Protein AF-A0A534IBQ7-F1 (afdb_monomer)

Foldseek 3Di:
DPPVVVVVVVVVCVVVVVLVVLVVLLVVLVVQLLVLLLVLLVLVLVLVVDPDPVSVVVSLVVNVVSLVSNVVSLVSNVVSVVVSCVVPVVLVVQPLSVVLVVLNVVVVVLSVVSVVSSVCSNVVNDPDDSVVSVVSSCVSVVSVVSNVCSVPVVD

Sequence (155 aa):
MLPEARTGVVCLAVTIAPVLWLKAFHVVFVVTWFAGLFYLPRLFVYHVAASEREGLARFVVMERRLFFIMTLGALLAVLCGAAMIVGAPGYLTLGWMRAKLLLVAALIGYHGCCYHLMRVLRAGGNRHSQRWYRLFNELPAVLLVAIVVLAVVKP

Mean predicted aligned error: 6.35 Å

Radius of gyration: 20.41 Å; Cα contacts (8 Å, |Δi|>4): 116; chains: 1; bounding box: 64×19×56 Å

pLDDT: mean 89.91, std 12.73, range [45.78, 98.31]

Solvent-accessible surface area (backbone atoms only — not comparable to full-atom values): 8262 Å² total; per-residue (Å²): 144,76,66,69,69,58,54,52,53,52,55,51,49,66,63,47,51,59,56,53,52,42,50,50,52,21,50,55,19,44,52,45,20,49,55,29,54,57,49,48,38,51,47,52,34,52,43,73,68,48,86,49,70,68,56,43,56,50,43,52,52,51,50,52,56,45,49,51,55,17,46,52,16,43,52,51,19,51,51,37,51,50,51,55,40,70,76,40,59,72,51,68,77,37,68,37,47,48,54,36,50,52,52,51,52,51,50,52,51,50,53,50,51,51,54,51,50,54,54,34,50,67,70,68,58,73,88,72,55,60,68,54,34,53,58,61,38,49,51,57,55,56,52,48,53,54,44,49,48,37,72,70,68,54,108

Nearest PDB structures (foldseek):
  8tn6-assembly1_C  TM=6.425E-01  e=1.010E+00  synthetic construct
  6s37-assembly1_A  TM=5.315E-01  e=8.023E+00  Pseudomonas putida KT2440
  7a0g-assembly1_GGG  TM=2.564E-01  e=8.899E+00  Serratia marcescens

Structure (mmCIF, N/CA/C/O backbone):
data_AF-A0A534IBQ7-F1
#
_entry.id   AF-A0A534IBQ7-F1
#
loop_
_atom_site.group_PDB
_atom_site.id
_atom_site.type_symbol
_atom_site.label_atom_id
_atom_site.label_alt_id
_atom_site.label_comp_id
_atom_site.label_asym_id
_atom_site.label_entity_id
_atom_site.label_seq_id
_atom_site.pdbx_PDB_ins_code
_atom_site.Cartn_x
_atom_site.Cartn_y
_atom_site.Cartn_z
_atom_site.occupancy
_atom_site.B_iso_or_equiv
_atom_site.auth_seq_id
_atom_site.auth_comp_id
_atom_site.auth_asym_id
_atom_site.auth_atom_id
_atom_site.pdbx_PDB_model_num
ATOM 1 N N . MET A 1 1 ? 45.962 -10.003 -29.099 1.00 45.78 1 MET A N 1
ATOM 2 C CA . MET A 1 1 ? 44.678 -9.318 -29.385 1.00 45.78 1 MET A CA 1
ATOM 3 C C . MET A 1 1 ? 43.549 -9.732 -28.415 1.00 45.78 1 MET A C 1
ATOM 5 O O . MET A 1 1 ? 42.439 -9.965 -28.857 1.00 45.78 1 MET A O 1
ATOM 9 N N . LEU A 1 2 ? 43.781 -9.809 -27.091 1.00 53.47 2 LEU A N 1
ATOM 10 C CA . LEU A 1 2 ? 42.741 -10.132 -26.085 1.00 53.47 2 LEU A CA 1
ATOM 11 C C . LEU A 1 2 ? 42.763 -9.312 -24.749 1.00 53.47 2 LEU A C 1
ATOM 13 O O . LEU A 1 2 ? 42.392 -9.880 -23.720 1.00 53.47 2 LEU A O 1
ATOM 17 N N . PRO A 1 3 ? 43.163 -8.018 -24.676 1.00 54.19 3 PRO A N 1
ATOM 18 C CA . PRO A 1 3 ? 42.903 -7.200 -23.478 1.00 54.19 3 PRO A CA 1
ATOM 19 C C . PRO A 1 3 ? 41.533 -6.488 -23.483 1.00 54.19 3 PRO A C 1
ATOM 21 O O . PRO A 1 3 ? 40.859 -6.475 -22.460 1.00 54.19 3 PRO A O 1
ATOM 24 N N . GLU A 1 4 ? 41.078 -5.969 -24.629 1.00 52.97 4 GLU A N 1
ATOM 25 C CA . GLU A 1 4 ? 39.876 -5.113 -24.762 1.00 52.97 4 GLU A CA 1
ATOM 26 C C . GLU A 1 4 ? 38.572 -5.776 -24.264 1.00 52.97 4 GLU A C 1
ATOM 28 O O . GLU A 1 4 ? 37.749 -5.152 -23.592 1.00 52.97 4 GLU A O 1
ATOM 33 N N . ALA A 1 5 ? 38.395 -7.076 -24.528 1.00 53.16 5 ALA A N 1
ATOM 34 C CA . ALA A 1 5 ? 37.170 -7.801 -24.180 1.00 53.16 5 ALA A CA 1
ATOM 35 C C . ALA A 1 5 ? 36.982 -7.990 -22.661 1.00 53.16 5 ALA A C 1
ATOM 37 O O . ALA A 1 5 ? 35.852 -8.010 -22.175 1.00 53.16 5 ALA A O 1
ATOM 38 N N . ARG A 1 6 ? 38.073 -8.103 -21.888 1.00 53.94 6 ARG A N 1
ATOM 39 C CA . ARG A 1 6 ? 37.998 -8.253 -20.423 1.00 53.94 6 ARG A CA 1
ATOM 40 C C . ARG A 1 6 ? 37.630 -6.934 -19.744 1.00 53.94 6 ARG A C 1
ATOM 42 O O . ARG A 1 6 ? 36.852 -6.938 -18.793 1.00 53.94 6 ARG A O 1
ATOM 49 N N . THR A 1 7 ? 38.124 -5.817 -20.268 1.00 56.47 7 THR A N 1
ATOM 50 C CA . THR A 1 7 ? 37.848 -4.471 -19.749 1.00 56.47 7 THR A CA 1
ATOM 51 C C . THR A 1 7 ? 36.384 -4.076 -19.958 1.00 56.47 7 THR A C 1
ATOM 53 O O . THR A 1 7 ? 35.755 -3.553 -19.039 1.00 56.47 7 THR A O 1
ATOM 56 N N . GLY A 1 8 ? 35.806 -4.410 -21.120 1.00 53.53 8 GLY A N 1
ATOM 57 C CA . GLY A 1 8 ? 34.387 -4.176 -21.410 1.00 53.53 8 GLY A CA 1
ATOM 58 C C . GLY A 1 8 ? 33.443 -4.963 -20.495 1.00 53.53 8 GLY A C 1
ATOM 59 O O . GLY A 1 8 ? 32.494 -4.397 -19.961 1.00 53.53 8 GLY A O 1
ATOM 60 N N . VAL A 1 9 ? 33.734 -6.243 -20.235 1.00 58.94 9 VAL A N 1
ATOM 61 C CA . VAL A 1 9 ? 32.918 -7.095 -19.346 1.00 58.94 9 VAL A CA 1
ATOM 62 C C . VAL A 1 9 ? 32.988 -6.632 -17.888 1.00 58.94 9 VAL A C 1
ATOM 64 O O . VAL A 1 9 ? 31.964 -6.602 -17.208 1.00 58.94 9 VAL A O 1
ATOM 67 N N . VAL A 1 10 ? 34.164 -6.220 -17.407 1.00 57.59 10 VAL A N 1
ATOM 68 C CA . VAL A 1 10 ? 34.335 -5.701 -16.039 1.00 57.59 10 VAL A CA 1
ATOM 69 C C . VAL A 1 10 ? 33.635 -4.348 -15.867 1.00 57.59 10 VAL A C 1
ATOM 71 O O . VAL A 1 10 ? 32.939 -4.146 -14.874 1.00 57.59 10 VAL A O 1
ATOM 74 N N . CYS A 1 11 ? 33.737 -3.443 -16.845 1.00 50.41 11 CYS A N 1
ATOM 75 C CA . CYS A 1 11 ? 33.065 -2.141 -16.798 1.00 50.41 11 CYS A CA 1
ATOM 76 C C . CYS A 1 11 ? 31.529 -2.278 -16.852 1.00 50.41 11 CYS A C 1
ATOM 78 O O . CYS A 1 11 ? 30.818 -1.619 -16.088 1.00 50.41 11 CYS A O 1
ATOM 80 N N . LEU A 1 12 ? 31.018 -3.204 -17.677 1.00 55.25 12 LEU A N 1
ATOM 81 C CA . LEU A 1 12 ? 29.595 -3.548 -17.754 1.00 55.25 12 LEU A CA 1
ATOM 82 C C . LEU A 1 12 ? 29.097 -4.199 -16.447 1.00 55.25 12 LEU A C 1
ATOM 84 O O . LEU A 1 12 ? 28.035 -3.853 -15.938 1.00 55.25 12 LEU A O 1
ATOM 88 N N . ALA A 1 13 ? 29.876 -5.100 -15.843 1.00 52.38 13 ALA A N 1
ATOM 89 C CA . ALA A 1 13 ? 29.520 -5.741 -14.575 1.00 52.38 13 ALA A CA 1
ATOM 90 C C . ALA A 1 13 ? 29.449 -4.740 -13.406 1.00 52.38 13 ALA A C 1
ATOM 92 O O . ALA A 1 13 ? 28.523 -4.805 -12.593 1.00 52.38 13 ALA A O 1
ATOM 93 N N . VAL A 1 14 ? 30.379 -3.780 -13.350 1.00 56.03 14 VAL A N 1
ATOM 94 C CA . VAL A 1 14 ? 30.412 -2.720 -12.326 1.00 56.03 14 VAL A CA 1
ATOM 95 C C . VAL A 1 14 ? 29.237 -1.744 -12.466 1.00 56.03 14 VAL A C 1
ATOM 97 O O . VAL A 1 14 ? 28.745 -1.248 -11.458 1.00 56.03 14 VAL A O 1
ATOM 100 N N . THR A 1 15 ? 28.731 -1.505 -13.679 1.00 58.84 15 THR A N 1
ATOM 101 C CA . THR A 1 15 ? 27.540 -0.660 -13.907 1.00 58.84 15 THR A CA 1
ATOM 102 C C . T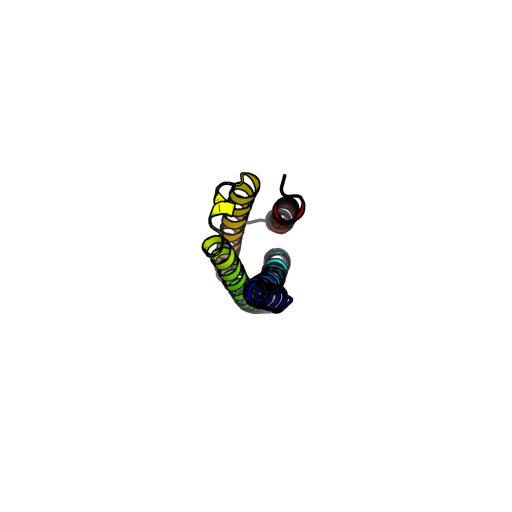HR A 1 15 ? 26.213 -1.404 -13.714 1.00 58.84 15 THR A C 1
ATOM 104 O O . THR A 1 15 ? 25.224 -0.788 -13.317 1.00 58.84 15 THR A O 1
ATOM 107 N N . ILE A 1 16 ? 26.171 -2.726 -13.919 1.00 63.19 16 ILE A N 1
ATOM 108 C CA . ILE A 1 16 ? 24.955 -3.545 -13.747 1.00 63.19 16 ILE A CA 1
ATOM 109 C C . ILE A 1 16 ? 24.719 -3.933 -12.278 1.00 63.19 16 ILE A C 1
ATOM 111 O O . ILE A 1 16 ? 23.571 -3.946 -11.823 1.00 63.19 16 ILE A O 1
ATOM 115 N N . ALA A 1 17 ? 25.775 -4.227 -11.511 1.00 68.81 17 ALA A N 1
ATOM 116 C CA . ALA A 1 17 ? 25.640 -4.659 -10.118 1.00 68.81 17 ALA A CA 1
ATOM 117 C C . ALA A 1 17 ? 24.841 -3.669 -9.232 1.00 68.81 17 ALA A C 1
ATOM 119 O O . ALA A 1 17 ? 23.929 -4.122 -8.535 1.00 68.81 17 ALA A O 1
ATOM 120 N N . PRO A 1 18 ? 25.064 -2.339 -9.288 1.00 77.38 18 PRO A N 1
ATOM 121 C CA . PRO A 1 18 ? 24.302 -1.366 -8.502 1.00 77.38 18 PRO A CA 1
ATOM 122 C C . PRO A 1 18 ? 22.799 -1.384 -8.809 1.00 77.38 18 PRO A C 1
ATOM 124 O O . PRO A 1 18 ? 21.978 -1.292 -7.898 1.00 77.38 18 PRO A O 1
ATOM 127 N N . VAL A 1 19 ? 22.424 -1.558 -10.080 1.00 83.62 19 VAL A N 1
ATOM 128 C CA . VAL A 1 19 ? 21.017 -1.607 -10.512 1.00 83.62 19 VAL A CA 1
ATOM 129 C C . VAL A 1 19 ? 20.334 -2.883 -10.018 1.00 83.62 19 VAL A C 1
ATOM 131 O O . VAL A 1 19 ? 19.176 -2.841 -9.595 1.00 83.62 19 VAL A O 1
ATOM 134 N N . LEU A 1 20 ? 21.042 -4.015 -10.022 1.00 89.00 20 LEU A N 1
ATOM 135 C CA . LEU A 1 20 ? 20.520 -5.280 -9.499 1.00 89.00 20 LEU A CA 1
ATOM 136 C C . LEU A 1 20 ? 20.294 -5.220 -7.983 1.00 89.00 20 LEU A C 1
ATOM 138 O O . LEU A 1 20 ? 19.235 -5.642 -7.515 1.00 89.00 20 LEU A O 1
ATOM 142 N N . TRP A 1 21 ? 21.229 -4.635 -7.230 1.00 92.06 21 TRP A N 1
ATOM 143 C CA . TRP A 1 21 ? 21.061 -4.402 -5.793 1.00 92.06 21 TRP A CA 1
ATOM 144 C C . TRP A 1 21 ? 19.899 -3.454 -5.500 1.00 92.06 21 TRP A C 1
ATOM 146 O O . TRP A 1 21 ? 19.060 -3.755 -4.652 1.00 92.06 21 TRP A O 1
ATOM 156 N N . LEU A 1 22 ? 19.788 -2.350 -6.242 1.00 91.69 22 LEU A N 1
ATOM 157 C CA . LEU A 1 22 ? 18.683 -1.403 -6.096 1.00 91.69 22 LEU A CA 1
ATOM 158 C C . LEU A 1 22 ? 17.325 -2.071 -6.353 1.00 91.69 22 LEU A C 1
ATOM 160 O O . LEU A 1 22 ? 16.369 -1.851 -5.607 1.00 91.69 22 LEU A O 1
ATOM 164 N N . LYS A 1 23 ? 17.249 -2.936 -7.369 1.00 92.00 23 LYS A N 1
ATOM 165 C CA . LYS A 1 23 ? 16.056 -3.732 -7.666 1.00 92.00 23 LYS A CA 1
ATOM 166 C C . LYS A 1 23 ? 15.752 -4.741 -6.555 1.00 92.00 23 LYS A C 1
ATOM 168 O O . LYS A 1 23 ? 14.586 -4.893 -6.196 1.00 92.00 23 LYS A O 1
ATOM 173 N N . ALA A 1 24 ? 16.764 -5.406 -6.000 1.00 95.25 24 ALA A N 1
ATOM 174 C CA . ALA A 1 24 ? 16.588 -6.335 -4.884 1.00 95.25 24 ALA A CA 1
ATOM 175 C C . ALA A 1 24 ? 16.023 -5.616 -3.647 1.00 95.25 24 ALA A C 1
ATOM 177 O O . ALA A 1 24 ? 14.999 -6.036 -3.108 1.00 95.25 24 ALA A O 1
ATOM 178 N N . PHE A 1 25 ? 16.615 -4.483 -3.261 1.00 96.19 25 PHE A N 1
ATOM 179 C CA . PHE A 1 25 ? 16.111 -3.662 -2.159 1.00 96.19 25 PHE A CA 1
ATOM 180 C C . PHE A 1 25 ? 14.704 -3.126 -2.431 1.00 96.19 25 PHE A C 1
ATOM 182 O O . PHE A 1 25 ? 13.846 -3.210 -1.554 1.00 96.19 25 PHE A O 1
ATOM 189 N N . HIS A 1 26 ? 14.418 -2.663 -3.653 1.00 96.31 26 HIS A N 1
ATOM 190 C CA . HIS A 1 26 ? 13.067 -2.259 -4.040 1.00 96.31 26 HIS A CA 1
ATOM 191 C C . HIS A 1 26 ? 12.047 -3.373 -3.771 1.00 96.31 26 HIS A C 1
ATOM 193 O O . HIS A 1 26 ? 11.015 -3.113 -3.160 1.00 96.31 26 HIS A O 1
ATOM 199 N N . VAL A 1 27 ? 12.344 -4.618 -4.159 1.00 96.50 27 VAL A N 1
ATOM 200 C CA . VAL A 1 27 ? 11.454 -5.764 -3.905 1.00 96.50 27 VAL A CA 1
ATOM 201 C C . VAL A 1 27 ? 11.284 -6.022 -2.404 1.00 96.50 27 VAL A C 1
ATOM 203 O O . VAL A 1 27 ? 10.152 -6.181 -1.952 1.00 96.50 27 VAL A O 1
ATOM 206 N N . VAL A 1 28 ? 12.363 -6.001 -1.614 1.00 97.75 28 VAL A N 1
ATOM 207 C CA . VAL A 1 28 ? 12.296 -6.167 -0.146 1.00 97.75 28 VAL A CA 1
ATOM 208 C C . VAL A 1 28 ? 11.384 -5.116 0.499 1.00 97.75 28 VAL A C 1
ATOM 210 O O . VAL A 1 28 ? 10.550 -5.436 1.354 1.00 97.75 28 VAL A O 1
ATOM 213 N N . PHE A 1 29 ? 11.498 -3.860 0.069 1.00 98.06 29 PHE A N 1
ATOM 214 C CA . PHE A 1 29 ? 10.677 -2.775 0.596 1.00 98.06 29 PHE A CA 1
ATOM 215 C C . PHE A 1 29 ? 9.228 -2.841 0.111 1.00 98.06 29 PHE A C 1
ATOM 217 O O . PHE A 1 29 ? 8.323 -2.564 0.896 1.00 98.06 29 PHE A O 1
ATOM 224 N N . VAL A 1 30 ? 8.983 -3.287 -1.126 1.00 97.81 30 VAL A N 1
ATOM 225 C CA . VAL A 1 30 ? 7.630 -3.579 -1.627 1.00 97.81 30 VAL A CA 1
ATOM 226 C C . VAL A 1 30 ? 6.973 -4.669 -0.780 1.00 97.81 30 VAL A C 1
ATOM 228 O O . VAL A 1 30 ? 5.838 -4.488 -0.350 1.00 97.81 30 VAL A O 1
ATOM 231 N N . VAL A 1 31 ? 7.679 -5.761 -0.467 1.00 97.62 31 VAL A N 1
ATOM 232 C CA . VAL A 1 31 ? 7.149 -6.829 0.401 1.00 97.62 31 VAL A CA 1
ATOM 233 C C . VAL A 1 31 ? 6.834 -6.290 1.797 1.00 97.62 31 VAL A C 1
ATOM 235 O O . VAL A 1 31 ? 5.736 -6.514 2.303 1.00 97.62 31 VAL A O 1
ATOM 238 N N . THR A 1 32 ? 7.752 -5.524 2.393 1.00 97.31 32 THR A N 1
ATOM 239 C CA . THR A 1 32 ? 7.533 -4.876 3.700 1.00 97.31 32 THR A CA 1
ATOM 240 C C . THR A 1 32 ? 6.305 -3.961 3.682 1.00 97.31 32 THR A C 1
ATOM 242 O O . THR A 1 32 ? 5.489 -3.984 4.606 1.00 97.31 32 THR A O 1
ATOM 245 N N . TRP A 1 33 ? 6.141 -3.172 2.619 1.00 98.31 33 TRP A N 1
ATOM 246 C CA . TRP A 1 33 ? 5.005 -2.274 2.457 1.00 98.31 33 TRP A CA 1
ATOM 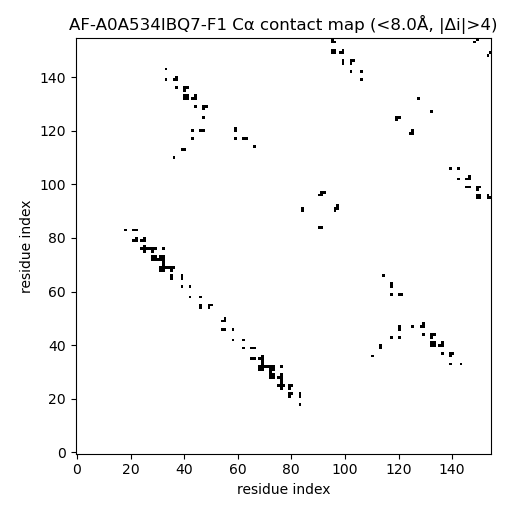247 C C . TRP A 1 33 ? 3.686 -3.045 2.325 1.00 98.31 33 TRP A C 1
ATOM 249 O O . TRP A 1 33 ? 2.749 -2.788 3.083 1.00 98.31 33 TRP A O 1
ATOM 259 N N . PHE A 1 34 ? 3.619 -4.034 1.429 1.00 97.62 34 PHE A N 1
ATOM 260 C CA . PHE A 1 34 ? 2.405 -4.825 1.207 1.00 97.62 34 PHE A CA 1
ATOM 261 C C . PHE A 1 34 ? 2.025 -5.689 2.410 1.00 97.62 34 PHE A C 1
ATOM 263 O O . PHE A 1 34 ? 0.838 -5.826 2.696 1.00 97.62 34 PHE A O 1
ATOM 270 N N . ALA 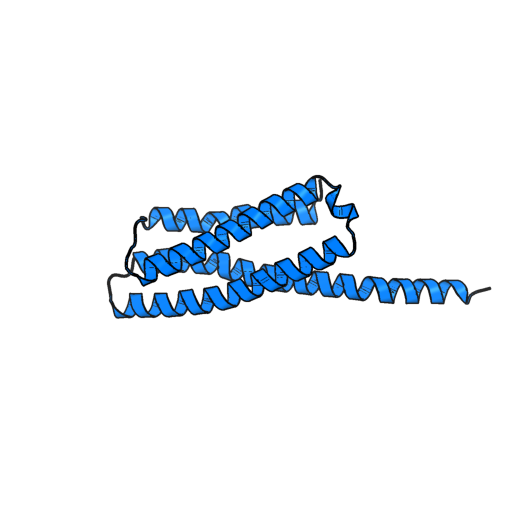A 1 35 ? 2.995 -6.203 3.170 1.00 97.31 35 ALA A N 1
ATOM 271 C CA . ALA A 1 35 ? 2.715 -6.893 4.427 1.00 97.31 35 ALA A CA 1
ATOM 272 C C . ALA A 1 35 ? 1.934 -5.991 5.400 1.00 97.31 35 ALA A C 1
ATOM 274 O O . ALA A 1 35 ? 0.939 -6.417 5.990 1.00 97.31 35 ALA A O 1
ATOM 275 N N . GLY A 1 36 ? 2.330 -4.720 5.512 1.00 96.81 36 GLY A N 1
ATOM 276 C CA . GLY A 1 36 ? 1.591 -3.728 6.289 1.00 96.81 36 GLY A CA 1
ATOM 277 C C . GLY A 1 36 ? 0.215 -3.414 5.698 1.00 96.81 36 GLY A C 1
ATOM 278 O O . GLY A 1 36 ? -0.767 -3.392 6.438 1.00 96.81 36 GLY A O 1
ATOM 279 N N . LEU A 1 37 ? 0.123 -3.228 4.377 1.00 96.38 37 LEU A N 1
ATOM 280 C CA . LEU A 1 37 ? -1.138 -2.916 3.695 1.00 96.38 37 LEU A CA 1
ATOM 281 C C . LEU A 1 37 ? -2.170 -4.045 3.777 1.00 96.38 37 LEU A C 1
ATOM 283 O O . LEU A 1 37 ? -3.356 -3.750 3.766 1.00 96.38 37 LEU A O 1
ATOM 287 N N . PHE A 1 38 ? -1.757 -5.308 3.882 1.00 96.12 38 PHE A N 1
ATOM 288 C CA . PHE A 1 38 ? -2.678 -6.424 4.116 1.00 96.12 38 PHE A CA 1
ATOM 289 C C . PHE A 1 38 ? -3.066 -6.571 5.585 1.00 96.12 38 PHE A C 1
ATOM 291 O O . PHE A 1 38 ? -4.182 -6.978 5.905 1.00 96.12 38 PHE A O 1
ATOM 298 N N . TYR A 1 39 ? -2.148 -6.268 6.502 1.00 95.94 39 TYR A N 1
ATOM 299 C CA . TYR A 1 39 ? -2.386 -6.508 7.920 1.00 95.94 39 TYR A CA 1
ATOM 300 C C . TYR A 1 39 ? -3.127 -5.349 8.604 1.00 95.94 39 TYR A C 1
ATOM 302 O O . TYR A 1 39 ? -3.967 -5.580 9.473 1.00 95.94 39 TYR A O 1
ATOM 310 N N . LEU A 1 40 ? -2.885 -4.103 8.191 1.00 95.69 40 LEU A N 1
ATOM 311 C CA . LEU A 1 40 ? -3.461 -2.919 8.831 1.00 95.69 40 LEU A CA 1
ATOM 312 C C . LEU A 1 40 ? -4.986 -2.781 8.625 1.00 95.69 40 LEU A C 1
ATOM 314 O O . LEU A 1 40 ? -5.691 -2.632 9.623 1.00 95.69 40 LEU A O 1
ATOM 318 N N . PRO A 1 41 ? -5.547 -2.890 7.404 1.00 94.19 41 PRO A N 1
ATOM 319 C CA . PRO A 1 41 ? -6.998 -2.868 7.199 1.00 94.19 41 PRO A CA 1
ATOM 320 C C . PRO A 1 41 ? -7.711 -3.991 7.948 1.00 94.19 41 PRO A C 1
ATOM 322 O O . PRO A 1 41 ? -8.798 -3.801 8.495 1.00 94.19 41 PRO A O 1
ATOM 325 N N . ARG A 1 42 ? -7.069 -5.159 8.027 1.00 95.00 42 ARG A N 1
ATOM 326 C CA . ARG A 1 42 ? -7.561 -6.288 8.808 1.00 95.00 42 ARG A CA 1
ATOM 327 C C . ARG A 1 42 ? -7.610 -5.975 10.305 1.00 95.00 42 ARG A C 1
ATOM 329 O O . ARG A 1 42 ? -8.576 -6.362 10.958 1.00 95.00 42 ARG A O 1
ATOM 336 N N . LEU A 1 43 ? -6.636 -5.240 10.847 1.00 94.88 43 LEU A N 1
ATOM 337 C CA . LEU A 1 43 ? -6.716 -4.740 12.224 1.00 94.88 43 LEU A CA 1
ATOM 338 C C . LEU A 1 43 ? -7.912 -3.803 12.416 1.00 94.88 43 LEU A C 1
ATOM 340 O O . LEU A 1 43 ? -8.611 -3.960 13.410 1.00 94.88 43 LEU A O 1
ATOM 344 N N . PHE A 1 44 ? -8.229 -2.931 11.452 1.00 95.12 44 PHE A N 1
ATOM 345 C CA . PHE A 1 44 ? -9.406 -2.054 11.547 1.00 95.12 44 PHE A CA 1
ATOM 346 C C . PHE A 1 44 ? -10.721 -2.838 11.668 1.00 95.12 44 PHE A C 1
ATOM 348 O O . PHE A 1 44 ? -11.598 -2.458 12.445 1.00 95.12 44 PHE A O 1
ATOM 355 N N . VAL A 1 45 ? -10.853 -3.963 10.953 1.00 94.62 45 VAL A N 1
ATOM 356 C CA . VAL A 1 45 ? -12.018 -4.862 11.072 1.00 94.62 45 VAL A CA 1
ATOM 357 C C . VAL A 1 45 ? -12.185 -5.359 12.510 1.00 94.62 45 VAL A C 1
ATOM 359 O O . VAL A 1 45 ? -13.309 -5.399 13.014 1.00 94.62 45 VAL A O 1
ATOM 362 N N . TYR A 1 46 ? -11.085 -5.743 13.162 1.00 93.19 46 TYR A N 1
ATOM 363 C CA . TYR A 1 46 ? -11.104 -6.228 14.544 1.00 93.19 46 TYR A CA 1
ATOM 364 C C . TYR A 1 46 ? -11.259 -5.098 15.563 1.00 93.19 46 TYR A C 1
ATOM 366 O O . TYR A 1 46 ? -11.966 -5.278 16.549 1.00 93.19 46 TYR A O 1
ATOM 374 N N . HIS A 1 47 ? -10.676 -3.929 15.301 1.00 93.69 47 HIS A N 1
ATOM 375 C CA . HIS A 1 47 ? -10.830 -2.735 16.125 1.00 93.69 47 HIS A CA 1
ATOM 376 C C . HIS A 1 47 ? -12.306 -2.349 16.238 1.00 93.69 47 HIS A C 1
ATOM 378 O O . HIS A 1 47 ? -12.820 -2.199 17.339 1.00 93.69 47 HIS A O 1
ATOM 384 N N . VAL A 1 48 ? -13.016 -2.262 15.111 1.00 92.38 48 VAL A N 1
ATOM 385 C CA . VAL A 1 48 ? -14.443 -1.898 15.089 1.00 92.38 48 VAL A CA 1
ATOM 386 C C . VAL A 1 48 ? -15.339 -2.968 15.720 1.00 92.38 48 VAL A C 1
ATOM 388 O O . VAL A 1 48 ? -16.425 -2.651 16.195 1.00 92.38 48 VAL A O 1
ATOM 391 N N . ALA A 1 49 ? -14.903 -4.229 15.727 1.00 89.94 49 ALA A N 1
ATOM 392 C CA . ALA A 1 49 ? -15.625 -5.315 16.384 1.00 89.94 49 ALA A CA 1
ATOM 393 C C . ALA A 1 49 ? -15.381 -5.372 17.903 1.00 89.94 49 ALA A C 1
ATOM 395 O O . ALA A 1 49 ? -16.144 -6.025 18.612 1.00 89.94 49 ALA A O 1
ATOM 396 N N . ALA A 1 50 ? -14.327 -4.724 18.407 1.00 89.25 50 ALA A N 1
ATOM 397 C CA . ALA A 1 50 ? -14.002 -4.716 19.824 1.00 89.25 50 ALA A CA 1
ATOM 398 C C . ALA A 1 50 ? -14.881 -3.716 20.591 1.00 89.25 50 ALA A C 1
ATOM 400 O O . ALA A 1 50 ? -14.999 -2.553 20.212 1.00 89.25 50 ALA A O 1
ATOM 401 N N . SER A 1 51 ? -15.461 -4.163 21.704 1.00 82.56 51 SER A N 1
ATOM 402 C CA . SER A 1 51 ? -16.274 -3.339 22.613 1.00 82.56 51 SER A CA 1
ATOM 403 C C . SER A 1 51 ? -15.538 -2.949 23.899 1.00 82.56 51 SER A C 1
ATOM 405 O O . SER A 1 51 ? -15.928 -2.003 24.579 1.00 82.56 51 SER A O 1
ATOM 407 N N . GLU A 1 52 ? -14.468 -3.664 24.247 1.00 90.94 52 GLU A N 1
ATOM 408 C CA . GLU A 1 52 ? -13.729 -3.471 25.494 1.00 90.94 52 GLU A CA 1
ATOM 409 C C . GLU A 1 52 ? -12.654 -2.388 25.369 1.00 90.94 52 GLU A C 1
ATOM 411 O O . GLU A 1 52 ? -11.868 -2.355 24.417 1.00 90.94 52 GLU A O 1
ATOM 416 N N . ARG A 1 53 ? -12.561 -1.527 26.388 1.00 85.75 53 ARG A N 1
ATOM 417 C CA . ARG A 1 53 ? -11.633 -0.387 26.408 1.00 85.75 53 ARG A CA 1
ATOM 418 C C . ARG A 1 53 ? -10.163 -0.805 26.296 1.00 85.75 53 ARG A C 1
ATOM 420 O O . ARG A 1 53 ? -9.392 -0.139 25.606 1.00 85.75 53 ARG A O 1
ATOM 427 N N . GLU A 1 54 ? -9.778 -1.903 26.943 1.00 88.19 54 GLU A N 1
ATOM 428 C CA . GLU A 1 54 ? -8.413 -2.442 26.876 1.00 88.19 54 GLU A CA 1
ATOM 429 C C . GLU A 1 54 ? -8.076 -2.973 25.477 1.00 88.19 54 GLU A C 1
ATOM 431 O O . GLU A 1 54 ? -6.994 -2.701 24.947 1.00 88.19 54 GLU A O 1
ATOM 436 N N . GLY A 1 55 ? -9.031 -3.659 24.839 1.00 87.44 55 GLY A N 1
ATOM 437 C CA . GLY A 1 55 ? -8.905 -4.135 23.463 1.00 87.44 55 GLY A CA 1
ATOM 438 C C . GLY A 1 55 ? -8.673 -2.985 22.483 1.00 87.44 55 GLY A C 1
ATOM 439 O O . GLY A 1 55 ? -7.712 -3.019 21.711 1.00 87.44 55 GLY A O 1
ATOM 440 N N . LEU A 1 56 ? -9.487 -1.930 22.572 1.00 89.94 56 LEU A N 1
ATOM 441 C CA . LEU A 1 56 ? -9.362 -0.728 21.739 1.00 89.94 56 LEU A CA 1
ATOM 442 C C . LEU A 1 56 ? -8.001 -0.039 21.919 1.00 89.94 56 LEU A C 1
ATOM 444 O O . LEU A 1 56 ? -7.323 0.280 20.939 1.00 89.94 56 LEU A O 1
ATOM 448 N N . ALA A 1 57 ? -7.547 0.136 23.165 1.00 91.69 57 ALA A N 1
ATOM 449 C CA . ALA A 1 57 ? -6.241 0.733 23.449 1.00 91.69 57 ALA A CA 1
ATOM 450 C C . ALA A 1 57 ? -5.087 -0.083 22.838 1.00 91.69 57 ALA A C 1
ATOM 452 O O . ALA A 1 57 ? -4.137 0.488 22.289 1.00 91.69 57 ALA A O 1
ATOM 453 N N . ARG A 1 58 ? -5.186 -1.419 22.874 1.00 93.69 58 ARG A N 1
ATOM 454 C CA . ARG A 1 58 ? -4.203 -2.315 22.257 1.00 93.69 58 ARG A CA 1
ATOM 455 C C . ARG A 1 58 ? -4.183 -2.176 20.733 1.00 93.69 58 ARG A C 1
ATOM 457 O O . ARG A 1 58 ? -3.093 -2.056 20.166 1.00 93.69 58 ARG A O 1
ATOM 464 N N . PHE A 1 59 ? -5.345 -2.118 20.079 1.00 94.06 59 PHE A N 1
ATOM 465 C CA . PHE A 1 59 ? -5.427 -1.919 18.626 1.00 94.06 59 PHE A CA 1
ATOM 466 C C . PHE A 1 59 ? -4.798 -0.596 18.189 1.00 94.06 59 PHE A C 1
ATOM 468 O O . PHE A 1 59 ? -3.967 -0.596 17.284 1.00 94.06 59 PHE A O 1
ATOM 475 N N . VAL A 1 60 ? -5.057 0.499 18.907 1.00 93.75 60 VAL A N 1
ATOM 476 C CA . VAL A 1 60 ? -4.438 1.808 18.625 1.00 93.75 60 VAL A CA 1
ATOM 477 C C . VAL A 1 60 ? -2.902 1.751 18.651 1.00 93.75 60 VAL A C 1
ATOM 479 O O . VAL A 1 60 ? -2.229 2.425 17.863 1.00 93.75 60 VAL A O 1
ATOM 482 N N . VAL A 1 61 ? -2.309 0.968 19.559 1.00 95.19 61 VAL A N 1
ATOM 483 C CA . VAL A 1 61 ? -0.848 0.795 19.618 1.00 95.19 61 VAL A CA 1
ATOM 484 C C . VAL A 1 61 ? -0.347 -0.078 18.468 1.00 95.19 61 VAL A C 1
ATOM 486 O O . VAL A 1 61 ? 0.645 0.285 17.828 1.00 95.19 61 VAL A O 1
ATOM 489 N N . MET A 1 62 ? -1.019 -1.199 18.198 1.00 95.88 62 MET A N 1
ATOM 490 C CA . MET A 1 62 ? -0.650 -2.135 17.130 1.00 95.88 62 MET A CA 1
ATOM 491 C C . MET A 1 62 ? -0.718 -1.476 15.751 1.00 95.88 62 MET A C 1
ATOM 493 O O . MET A 1 62 ? 0.258 -1.531 15.005 1.00 95.88 62 MET A O 1
ATOM 497 N N . GLU A 1 63 ? -1.821 -0.792 15.446 1.00 96.62 63 GLU A N 1
ATOM 498 C CA . GLU A 1 63 ? -2.031 -0.074 14.187 1.00 96.62 63 GLU A CA 1
ATOM 499 C C . GLU A 1 63 ? -0.953 0.985 13.968 1.00 96.62 63 GLU A C 1
ATOM 501 O O . GLU A 1 63 ? -0.355 1.045 12.897 1.00 96.62 63 GLU A O 1
ATOM 506 N N . ARG A 1 64 ? -0.625 1.771 15.003 1.00 96.19 64 ARG A N 1
ATOM 507 C CA . ARG A 1 64 ? 0.406 2.814 14.909 1.00 96.19 64 ARG A CA 1
ATOM 508 C C . ARG A 1 64 ? 1.794 2.238 14.641 1.00 96.19 64 ARG A C 1
ATOM 510 O O . ARG A 1 64 ? 2.520 2.764 13.798 1.00 96.19 64 ARG A O 1
ATOM 517 N N . ARG A 1 65 ? 2.183 1.188 15.372 1.00 96.06 65 ARG A N 1
ATOM 518 C CA . ARG A 1 65 ? 3.493 0.536 15.195 1.00 96.06 65 ARG A CA 1
ATOM 519 C C . ARG A 1 65 ? 3.611 -0.075 13.803 1.00 96.06 65 ARG A C 1
ATOM 521 O O . ARG A 1 65 ? 4.620 0.124 13.133 1.00 96.06 65 ARG A O 1
ATOM 528 N N . LEU A 1 66 ? 2.560 -0.759 13.361 1.00 96.56 66 LEU A N 1
ATOM 529 C CA . LEU A 1 66 ? 2.501 -1.355 12.036 1.00 96.56 66 LEU A CA 1
ATOM 530 C C . LEU A 1 66 ? 2.553 -0.289 10.938 1.00 96.56 66 LEU A C 1
ATOM 532 O O . LEU A 1 66 ? 3.339 -0.422 10.005 1.00 96.56 66 LEU A O 1
ATOM 536 N N . PHE A 1 67 ? 1.778 0.790 11.077 1.00 97.19 67 PHE A N 1
ATOM 537 C CA . PHE A 1 67 ? 1.754 1.891 10.118 1.00 97.19 67 PHE A CA 1
ATOM 538 C C . PHE A 1 67 ? 3.136 2.535 9.953 1.00 97.19 67 PHE A C 1
ATOM 540 O O . PHE A 1 67 ? 3.515 2.891 8.839 1.00 97.19 67 PHE A O 1
ATOM 547 N N . PHE A 1 68 ? 3.914 2.657 11.033 1.00 97.25 68 PHE A N 1
ATOM 54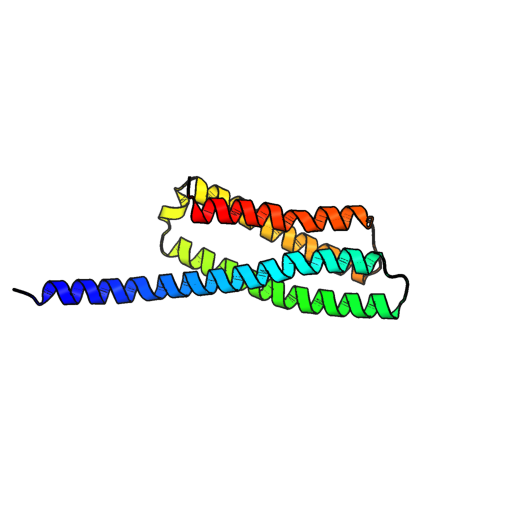8 C CA . PHE A 1 68 ? 5.274 3.194 10.965 1.00 97.25 68 PHE A CA 1
ATOM 549 C C . PHE A 1 68 ? 6.199 2.318 10.107 1.00 97.25 68 PHE A C 1
ATOM 551 O O . PHE A 1 68 ? 6.801 2.816 9.157 1.00 97.25 68 PHE A O 1
ATOM 558 N N . ILE A 1 69 ? 6.259 1.011 10.387 1.00 96.44 69 ILE A N 1
ATOM 559 C CA . ILE A 1 69 ? 7.097 0.065 9.627 1.00 96.44 69 ILE A CA 1
ATOM 560 C C . ILE A 1 69 ? 6.634 -0.004 8.165 1.00 96.44 69 ILE A C 1
ATOM 562 O O . ILE A 1 69 ? 7.447 0.050 7.244 1.00 96.44 69 ILE A O 1
ATOM 566 N N . MET A 1 70 ? 5.318 -0.040 7.952 1.00 96.75 70 MET A N 1
ATOM 567 C CA . MET A 1 70 ? 4.696 -0.002 6.630 1.00 96.75 70 MET A CA 1
ATOM 568 C C . MET A 1 70 ? 5.088 1.257 5.849 1.00 96.75 70 MET A C 1
ATOM 570 O O . MET A 1 70 ? 5.411 1.169 4.669 1.00 96.75 70 MET A O 1
ATOM 574 N N . THR A 1 71 ? 5.084 2.426 6.496 1.00 97.75 71 THR A N 1
ATOM 575 C CA . THR A 1 71 ? 5.442 3.708 5.866 1.00 97.75 71 THR A CA 1
ATOM 576 C C . THR A 1 71 ? 6.928 3.785 5.543 1.00 97.75 71 THR A C 1
ATOM 578 O O . THR A 1 71 ? 7.287 4.307 4.491 1.00 97.75 71 THR A O 1
ATOM 581 N N . LEU A 1 72 ? 7.790 3.225 6.395 1.00 97.94 72 LEU A N 1
ATOM 582 C CA . LEU A 1 72 ? 9.216 3.120 6.097 1.00 97.94 72 LEU A CA 1
ATOM 583 C C . LEU A 1 72 ? 9.457 2.239 4.861 1.00 97.94 72 LEU A C 1
ATOM 585 O O . LEU A 1 72 ? 10.186 2.643 3.956 1.00 97.94 72 LEU A O 1
ATOM 589 N N . GLY A 1 73 ? 8.787 1.083 4.783 1.00 97.69 73 GLY A N 1
ATOM 590 C CA . GLY A 1 73 ? 8.809 0.227 3.594 1.00 97.69 73 GLY A CA 1
ATOM 591 C C . GLY A 1 73 ? 8.299 0.950 2.345 1.00 97.69 73 GLY A C 1
ATOM 592 O O . GLY A 1 73 ? 8.951 0.912 1.306 1.00 97.69 73 GLY A O 1
ATOM 593 N N . ALA A 1 74 ? 7.186 1.680 2.454 1.00 98.12 74 ALA A N 1
ATOM 594 C CA . ALA A 1 74 ? 6.626 2.463 1.354 1.00 98.12 74 ALA A CA 1
ATOM 595 C C . ALA A 1 74 ? 7.611 3.511 0.824 1.00 98.12 74 ALA A C 1
ATOM 597 O O . ALA A 1 74 ? 7.870 3.576 -0.378 1.00 98.12 74 ALA A O 1
ATOM 598 N N . LEU A 1 75 ? 8.193 4.305 1.728 1.00 98.25 75 LEU A N 1
ATOM 599 C CA . LEU A 1 75 ? 9.147 5.355 1.387 1.00 98.25 75 LEU A CA 1
ATOM 600 C C . LEU A 1 75 ? 10.351 4.778 0.642 1.00 98.25 75 LEU A C 1
ATOM 602 O O . LEU A 1 75 ? 10.689 5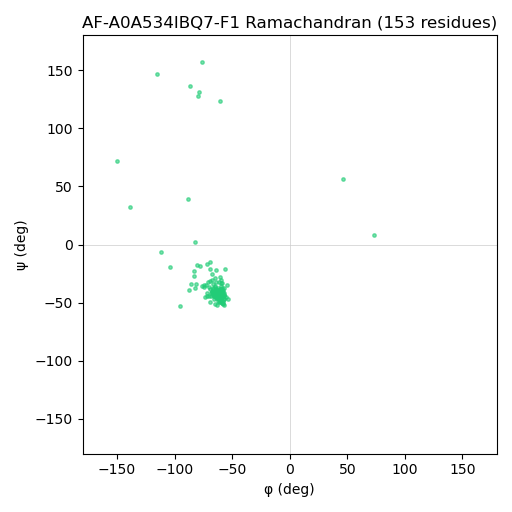.246 -0.443 1.00 98.25 75 LEU A O 1
ATOM 606 N N . LEU A 1 76 ? 10.971 3.737 1.198 1.00 97.81 76 LEU A N 1
ATOM 607 C CA . LEU A 1 76 ? 12.158 3.128 0.606 1.00 97.81 76 LEU A CA 1
ATOM 608 C C . LEU A 1 76 ? 11.836 2.438 -0.729 1.00 97.81 76 LEU A C 1
ATOM 610 O O . LEU A 1 76 ? 12.605 2.565 -1.681 1.00 97.81 76 LEU A O 1
ATOM 614 N N . ALA A 1 77 ? 10.671 1.795 -0.855 1.00 97.75 77 ALA A N 1
ATOM 615 C CA . ALA A 1 77 ? 10.215 1.225 -2.121 1.00 97.75 77 ALA A CA 1
ATOM 616 C C . ALA A 1 77 ? 10.067 2.301 -3.207 1.00 97.75 77 ALA A C 1
ATOM 618 O O . ALA A 1 77 ? 10.567 2.118 -4.321 1.00 97.75 77 ALA A O 1
ATOM 619 N N . VAL A 1 78 ? 9.424 3.428 -2.885 1.00 97.62 78 VAL A N 1
ATOM 620 C CA . VAL A 1 78 ? 9.233 4.550 -3.816 1.00 97.62 78 VAL A CA 1
ATOM 621 C C . VAL A 1 78 ? 10.571 5.180 -4.193 1.00 97.62 78 VAL A C 1
ATOM 623 O O . VAL A 1 78 ? 10.805 5.398 -5.379 1.00 97.62 78 VAL A O 1
ATOM 626 N N . LEU A 1 79 ? 11.473 5.405 -3.233 1.00 96.94 79 LEU A N 1
ATOM 627 C CA . LEU A 1 79 ? 12.802 5.963 -3.502 1.00 96.94 79 LEU A CA 1
ATOM 628 C C . LEU A 1 79 ? 13.628 5.055 -4.418 1.00 96.94 79 LEU A C 1
ATOM 630 O O . LEU A 1 79 ? 14.175 5.533 -5.410 1.00 96.94 79 LEU A O 1
ATOM 634 N N . CYS A 1 80 ? 13.669 3.745 -4.153 1.00 95.31 80 CYS A N 1
ATOM 635 C CA . CYS A 1 80 ? 14.368 2.807 -5.033 1.00 95.31 80 CYS A CA 1
ATOM 636 C C . CYS A 1 80 ? 13.728 2.752 -6.430 1.00 95.31 80 CYS A C 1
ATOM 638 O O . CYS A 1 80 ? 14.437 2.717 -7.435 1.00 95.31 80 CYS A O 1
ATOM 640 N N . GLY A 1 81 ? 12.393 2.776 -6.505 1.00 94.50 81 GLY A N 1
ATOM 641 C CA . GLY A 1 81 ? 11.656 2.810 -7.769 1.00 94.50 81 GLY A CA 1
ATOM 642 C C . GLY A 1 81 ? 11.950 4.067 -8.589 1.00 94.50 81 GLY A C 1
ATOM 643 O O . GLY A 1 81 ? 12.243 3.974 -9.780 1.00 94.50 81 GLY A O 1
ATOM 644 N N . ALA A 1 82 ? 11.933 5.232 -7.941 1.00 94.75 82 ALA A N 1
ATOM 645 C CA . ALA A 1 82 ? 12.248 6.515 -8.555 1.00 94.75 82 ALA A CA 1
ATOM 646 C C . ALA A 1 82 ? 13.707 6.573 -9.023 1.00 94.75 82 ALA A C 1
ATOM 648 O O . ALA A 1 82 ? 13.962 6.973 -10.156 1.00 94.75 82 ALA A O 1
ATOM 649 N N . ALA A 1 83 ? 14.653 6.100 -8.206 1.00 93.12 83 ALA A N 1
ATOM 650 C CA . ALA A 1 83 ? 16.064 6.027 -8.578 1.00 93.12 83 ALA A CA 1
ATOM 651 C C . ALA A 1 83 ? 16.291 5.160 -9.833 1.00 93.12 83 ALA A C 1
ATOM 653 O O . ALA A 1 83 ? 17.048 5.557 -10.718 1.00 93.12 83 ALA A O 1
ATOM 654 N N . MET A 1 84 ? 15.583 4.029 -9.972 1.00 92.31 84 MET A N 1
ATOM 655 C CA . MET A 1 84 ? 15.642 3.206 -11.192 1.00 92.31 84 MET A CA 1
ATOM 656 C C . MET A 1 84 ? 15.093 3.932 -12.429 1.00 92.31 84 MET A C 1
ATOM 658 O O . MET A 1 84 ? 15.626 3.756 -13.522 1.00 92.31 84 MET A O 1
ATOM 662 N N . ILE A 1 85 ? 14.046 4.749 -12.277 1.00 92.75 85 ILE A N 1
ATOM 663 C CA . ILE A 1 85 ? 13.466 5.524 -13.385 1.00 92.75 85 ILE A CA 1
ATOM 664 C C . ILE A 1 85 ? 14.390 6.673 -13.791 1.00 92.75 85 ILE A C 1
ATOM 666 O O . ILE A 1 85 ? 14.599 6.883 -14.981 1.00 92.75 85 ILE A O 1
ATOM 670 N N . VAL A 1 86 ? 14.985 7.383 -12.830 1.00 91.38 86 VAL A N 1
ATOM 671 C CA . VAL A 1 86 ? 15.962 8.450 -13.109 1.00 91.38 86 VAL A CA 1
ATOM 672 C C . VAL A 1 86 ? 17.194 7.889 -13.823 1.00 91.38 86 VAL A C 1
ATOM 674 O O . VAL A 1 86 ? 17.682 8.506 -14.765 1.00 91.38 86 VAL A O 1
ATOM 677 N N . GLY A 1 87 ? 17.658 6.696 -13.434 1.00 88.75 87 GLY A N 1
ATOM 678 C CA . GLY A 1 87 ? 18.760 6.006 -14.112 1.00 88.75 87 GLY A CA 1
ATOM 679 C C . GLY A 1 87 ? 18.421 5.485 -15.515 1.00 88.75 87 GLY A C 1
ATOM 680 O O . GLY A 1 87 ? 19.328 5.145 -16.270 1.00 88.75 87 GLY A O 1
ATOM 681 N N . ALA A 1 88 ? 17.138 5.415 -15.881 1.00 89.69 88 ALA A N 1
ATOM 682 C CA . ALA A 1 88 ? 16.678 4.933 -17.181 1.00 89.69 88 ALA A CA 1
ATOM 683 C C . ALA A 1 88 ? 15.353 5.616 -17.590 1.00 89.69 88 ALA A C 1
ATOM 685 O O . ALA A 1 88 ? 14.293 4.980 -17.610 1.00 89.69 88 ALA A O 1
ATOM 686 N N . PRO A 1 89 ? 15.383 6.911 -17.960 1.00 89.44 89 PRO A N 1
ATOM 687 C CA . PRO A 1 89 ? 14.171 7.701 -18.205 1.00 89.44 89 PRO A CA 1
ATOM 688 C C . PRO A 1 89 ? 13.341 7.181 -19.386 1.00 89.44 89 PRO A C 1
ATOM 690 O O . PRO A 1 89 ? 12.131 7.399 -19.433 1.00 89.44 89 PRO A O 1
ATOM 693 N N . GLY A 1 90 ? 13.960 6.423 -20.301 1.00 90.31 90 GLY A N 1
ATOM 694 C CA . GLY A 1 90 ? 13.277 5.743 -21.403 1.00 90.31 90 GLY A CA 1
ATOM 695 C C . GLY A 1 90 ? 12.153 4.805 -20.952 1.00 90.31 90 GLY A C 1
ATOM 696 O O . GLY A 1 90 ? 11.227 4.569 -21.714 1.00 90.31 90 GLY A O 1
ATOM 697 N N . TYR A 1 91 ? 12.145 4.334 -19.700 1.00 90.31 91 TYR A N 1
ATOM 698 C CA . TYR A 1 91 ? 11.010 3.570 -19.177 1.00 90.31 91 TYR A CA 1
ATOM 699 C C . TYR A 1 91 ? 9.695 4.363 -19.174 1.00 90.31 91 TYR A C 1
ATOM 701 O O . TYR A 1 91 ? 8.635 3.755 -19.286 1.00 90.31 91 TYR A O 1
ATOM 709 N N . LEU A 1 92 ? 9.730 5.696 -19.076 1.00 92.69 92 LEU A N 1
ATOM 710 C CA . LEU A 1 92 ? 8.521 6.529 -19.043 1.00 92.69 92 LEU A CA 1
ATOM 711 C C . LEU A 1 92 ? 7.802 6.620 -20.394 1.00 92.69 92 LEU A C 1
ATOM 713 O O . LEU A 1 92 ? 6.627 6.988 -20.430 1.00 92.69 92 LEU A O 1
ATOM 717 N N . THR A 1 93 ? 8.468 6.267 -21.496 1.00 93.44 93 THR A N 1
ATOM 718 C CA . THR A 1 93 ? 7.829 6.218 -22.819 1.00 93.44 93 THR A CA 1
ATOM 719 C C . THR A 1 93 ? 6.985 4.953 -22.996 1.00 93.44 93 THR A C 1
ATOM 721 O O . THR A 1 93 ? 6.090 4.924 -23.839 1.00 93.44 93 THR A O 1
ATOM 724 N N . LEU A 1 94 ? 7.211 3.927 -22.167 1.00 93.94 94 LEU A N 1
ATOM 725 C CA . LEU A 1 94 ? 6.503 2.653 -22.234 1.00 93.94 94 LEU A CA 1
ATOM 726 C C . LEU A 1 94 ? 5.116 2.758 -21.583 1.00 93.94 94 LEU A C 1
ATOM 728 O O . LEU A 1 94 ? 4.976 3.156 -20.421 1.00 93.94 94 LEU A O 1
ATOM 732 N N . GLY A 1 95 ? 4.080 2.345 -22.318 1.00 94.00 95 GLY A N 1
ATOM 733 C CA . GLY A 1 95 ? 2.687 2.398 -21.863 1.00 94.00 95 GLY A CA 1
ATOM 734 C C . GLY A 1 95 ? 2.448 1.632 -20.558 1.00 94.00 95 GLY A C 1
ATOM 735 O O . GLY A 1 95 ? 1.878 2.189 -19.616 1.00 94.00 95 GLY A O 1
ATOM 736 N N . TRP A 1 96 ? 2.958 0.399 -20.455 1.00 95.25 96 TRP A N 1
ATOM 737 C CA . TRP A 1 96 ? 2.832 -0.421 -19.243 1.00 95.25 96 TRP A CA 1
ATOM 738 C C . TRP A 1 96 ? 3.497 0.220 -18.020 1.00 95.25 96 TRP A C 1
ATOM 740 O O . TRP A 1 96 ? 2.999 0.073 -16.904 1.00 95.25 96 TRP A O 1
ATOM 750 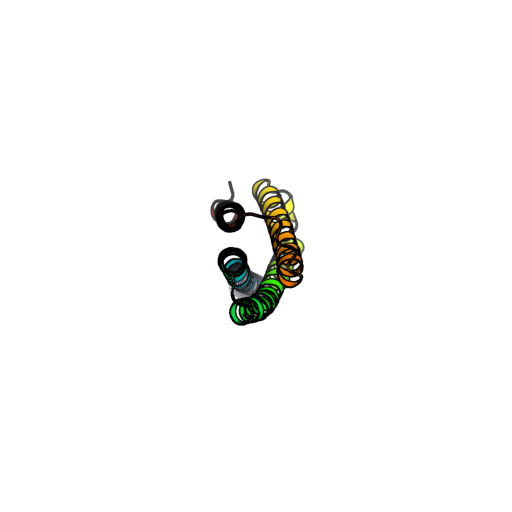N N . MET A 1 97 ? 4.592 0.968 -18.204 1.00 95.50 97 MET A N 1
ATOM 751 C CA . MET A 1 97 ? 5.279 1.632 -17.096 1.00 95.50 97 MET A CA 1
ATOM 752 C C . MET A 1 97 ? 4.457 2.811 -16.581 1.00 95.50 97 MET A C 1
ATOM 754 O O . MET A 1 97 ? 4.276 2.950 -15.372 1.00 95.50 97 MET A O 1
ATOM 758 N N . ARG A 1 98 ? 3.898 3.632 -17.477 1.00 95.88 98 ARG A N 1
ATOM 759 C CA . ARG A 1 98 ? 2.981 4.717 -17.092 1.00 95.88 98 ARG A CA 1
ATOM 760 C C . ARG A 1 98 ? 1.742 4.179 -16.377 1.00 95.88 98 ARG A C 1
ATOM 762 O O . ARG A 1 98 ? 1.359 4.720 -15.341 1.00 95.88 98 ARG A O 1
ATOM 769 N N . ALA A 1 99 ? 1.159 3.093 -16.887 1.00 96.88 99 ALA A N 1
ATOM 770 C CA . ALA A 1 99 ? 0.040 2.413 -16.237 1.00 96.88 99 ALA A CA 1
ATOM 771 C C . ALA A 1 99 ? 0.430 1.897 -14.841 1.00 96.88 99 ALA A C 1
ATOM 773 O O . ALA A 1 99 ? -0.292 2.122 -13.870 1.00 96.88 99 ALA A O 1
ATOM 774 N N . LYS A 1 100 ? 1.613 1.285 -14.704 1.00 95.94 100 LYS A N 1
ATOM 775 C CA . LYS A 1 100 ? 2.134 0.825 -13.411 1.00 95.94 100 LYS A CA 1
ATOM 776 C C . LYS A 1 100 ? 2.302 1.986 -12.432 1.00 95.94 100 LYS A C 1
ATOM 778 O O . LYS A 1 100 ? 1.911 1.860 -11.276 1.00 95.94 100 LYS A O 1
ATOM 783 N N . LEU A 1 101 ? 2.855 3.113 -12.876 1.00 96.88 101 LEU A N 1
ATOM 784 C CA . LEU A 1 101 ? 3.036 4.298 -12.035 1.00 96.88 101 LEU A CA 1
ATOM 785 C C . LEU A 1 101 ? 1.707 4.905 -11.585 1.00 96.88 101 LEU A C 1
ATOM 787 O O . LEU A 1 101 ? 1.605 5.326 -10.435 1.00 96.88 101 LEU A O 1
ATOM 791 N N . LEU A 1 102 ? 0.677 4.880 -12.434 1.00 97.81 102 LEU A N 1
ATOM 792 C CA . LEU A 1 102 ? -0.674 5.282 -12.044 1.00 97.81 102 LEU A CA 1
ATOM 793 C C . LEU A 1 102 ? -1.222 4.387 -10.919 1.00 97.81 102 LEU A C 1
ATOM 795 O O . LEU A 1 102 ? -1.764 4.895 -9.938 1.00 97.81 102 LEU A O 1
ATOM 799 N N . LEU A 1 103 ? -1.030 3.067 -11.013 1.00 97.75 103 LEU A N 1
ATOM 800 C CA . LEU A 1 103 ? -1.434 2.136 -9.953 1.00 97.75 103 LEU A CA 1
ATOM 801 C C . LEU A 1 103 ? -0.624 2.323 -8.664 1.00 97.75 103 LEU A C 1
ATOM 803 O O . LEU A 1 103 ? -1.185 2.247 -7.574 1.00 97.75 103 LEU A O 1
ATOM 807 N N . VAL A 1 104 ? 0.677 2.604 -8.767 1.00 97.62 104 VAL A N 1
ATOM 808 C CA . VAL A 1 104 ? 1.514 2.934 -7.601 1.00 97.62 104 VAL A CA 1
ATOM 809 C C . VAL A 1 104 ? 1.043 4.238 -6.950 1.00 97.62 104 VAL A C 1
ATOM 811 O O . VAL A 1 104 ? 0.956 4.302 -5.728 1.00 97.62 104 VAL A O 1
ATOM 814 N N . ALA A 1 105 ? 0.668 5.254 -7.730 1.00 98.00 105 ALA A N 1
ATOM 815 C CA . ALA A 1 105 ? 0.083 6.482 -7.195 1.00 98.00 105 ALA A CA 1
ATOM 816 C C . ALA A 1 105 ? -1.251 6.211 -6.473 1.00 98.00 105 ALA A C 1
ATOM 818 O O . ALA A 1 105 ? -1.463 6.715 -5.368 1.00 98.00 105 ALA A O 1
ATOM 819 N N . ALA A 1 106 ? -2.112 5.355 -7.032 1.00 98.06 106 ALA A N 1
ATOM 820 C CA . ALA A 1 106 ? -3.335 4.911 -6.362 1.00 98.06 106 ALA A CA 1
ATOM 821 C C . ALA A 1 106 ? -3.041 4.156 -5.050 1.00 98.06 106 ALA A C 1
ATOM 823 O O . ALA A 1 106 ? -3.717 4.380 -4.047 1.00 98.06 106 ALA A O 1
ATOM 824 N N . LEU A 1 107 ? -1.996 3.322 -5.020 1.00 98.06 107 LEU A N 1
ATOM 825 C CA . LEU A 1 107 ? -1.541 2.611 -3.820 1.00 98.06 107 LEU A CA 1
ATOM 826 C C . LEU A 1 107 ? -1.038 3.570 -2.728 1.00 98.06 107 LEU A C 1
ATOM 828 O O . LEU A 1 107 ? -1.336 3.375 -1.550 1.00 98.06 107 LEU A O 1
ATOM 832 N N . ILE A 1 108 ? -0.325 4.636 -3.105 1.00 98.19 108 ILE A N 1
ATOM 833 C CA . ILE A 1 108 ? 0.073 5.710 -2.179 1.00 98.19 108 ILE A CA 1
ATOM 834 C C . ILE A 1 108 ? -1.168 6.430 -1.635 1.00 98.19 108 ILE A C 1
ATOM 836 O O . ILE A 1 108 ? -1.256 6.683 -0.432 1.00 98.19 108 ILE A O 1
ATOM 840 N N . GLY A 1 109 ? -2.157 6.706 -2.491 1.00 98.00 109 GLY A N 1
ATOM 841 C CA . GLY A 1 109 ? -3.452 7.246 -2.068 1.00 98.00 109 GLY A CA 1
ATOM 842 C C . GLY A 1 109 ? -4.137 6.347 -1.036 1.00 98.00 109 GLY A C 1
ATOM 843 O O . GLY A 1 109 ? -4.537 6.818 0.029 1.00 98.00 109 GLY A O 1
ATOM 844 N N . TYR A 1 110 ? -4.179 5.037 -1.293 1.00 97.81 110 TYR A N 1
ATOM 845 C CA . TYR A 1 110 ? -4.711 4.043 -0.361 1.00 97.81 110 TYR A CA 1
ATOM 846 C C . TYR A 1 110 ? -3.951 4.029 0.976 1.00 97.81 110 TYR A C 1
ATOM 848 O O . TYR A 1 110 ? -4.569 4.017 2.042 1.00 97.81 110 TYR A O 1
ATOM 856 N N . HIS A 1 111 ? -2.616 4.104 0.949 1.00 97.88 111 HIS A N 1
ATOM 857 C CA . HIS A 1 111 ? -1.787 4.230 2.156 1.00 97.88 111 HIS A CA 1
ATOM 858 C C . HIS A 1 111 ? -2.163 5.474 2.978 1.00 97.88 111 HIS A C 1
ATOM 860 O O . HIS A 1 111 ? -2.272 5.408 4.206 1.00 97.88 111 HIS A O 1
ATOM 866 N N . GLY A 1 112 ? -2.430 6.598 2.307 1.00 97.69 112 GLY A N 1
ATOM 867 C CA . GLY A 1 112 ? -2.957 7.815 2.929 1.00 97.69 112 GLY A CA 1
ATOM 868 C C . GLY A 1 112 ? -4.352 7.627 3.539 1.00 97.69 112 GLY A C 1
ATOM 869 O O . GLY A 1 112 ? -4.601 8.074 4.662 1.00 97.69 112 GLY A O 1
ATOM 870 N N . CYS A 1 113 ? -5.249 6.903 2.864 1.00 96.75 113 CYS A N 1
ATOM 871 C CA . CYS A 1 113 ? -6.555 6.538 3.421 1.00 96.75 113 CYS A CA 1
ATOM 872 C C . CYS A 1 113 ? -6.411 5.689 4.695 1.00 96.75 113 CYS A C 1
ATOM 874 O O . CYS A 1 113 ? -7.091 5.964 5.685 1.00 96.75 113 CYS A O 1
ATOM 876 N N . CYS A 1 114 ? -5.489 4.721 4.724 1.00 96.88 114 CYS A N 1
ATOM 877 C CA . CYS A 1 114 ? -5.191 3.939 5.928 1.00 96.88 114 CYS A CA 1
ATOM 878 C C . CYS A 1 114 ? -4.737 4.822 7.097 1.00 96.88 114 CYS A C 1
ATOM 880 O O . CYS A 1 114 ? -5.187 4.628 8.226 1.00 96.88 114 CYS A O 1
ATOM 882 N N . TYR A 1 115 ? -3.888 5.820 6.834 1.00 97.31 115 TYR A N 1
ATOM 883 C CA . TYR A 1 115 ? -3.479 6.788 7.853 1.00 97.31 115 TYR A CA 1
ATOM 884 C C . TYR A 1 115 ? -4.671 7.568 8.416 1.00 97.31 115 TYR A C 1
ATOM 886 O O . TYR A 1 115 ? -4.807 7.716 9.634 1.00 97.31 115 TYR A O 1
ATOM 894 N N . HIS A 1 116 ? -5.545 8.053 7.532 1.00 96.25 116 HIS A N 1
ATOM 895 C CA . HIS A 1 116 ? -6.746 8.777 7.930 1.00 96.25 116 HIS A CA 1
ATOM 896 C C . HIS A 1 116 ? -7.666 7.904 8.795 1.00 96.25 116 HIS A C 1
ATOM 898 O O . HIS A 1 116 ? -8.037 8.317 9.894 1.00 96.25 116 HIS A O 1
ATOM 904 N N . LEU A 1 117 ? -7.969 6.680 8.353 1.00 95.50 117 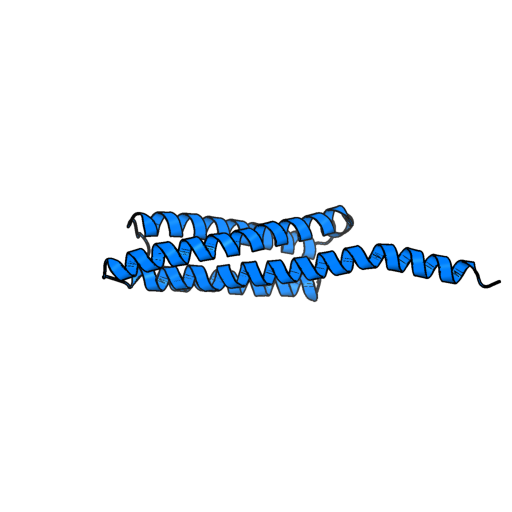LEU A N 1
ATOM 905 C CA . LEU A 1 117 ? -8.820 5.740 9.089 1.00 95.50 117 LEU A CA 1
ATOM 906 C C . LEU A 1 117 ? -8.233 5.385 10.458 1.00 95.50 117 LEU A C 1
ATOM 908 O O . LEU A 1 117 ? -8.957 5.427 11.448 1.00 95.50 117 LEU A O 1
ATOM 912 N N . MET A 1 118 ? -6.924 5.134 10.542 1.00 95.56 118 MET A N 1
ATOM 913 C CA . MET A 1 118 ? -6.235 4.890 11.815 1.00 95.56 118 MET A CA 1
ATOM 914 C C . MET A 1 118 ? -6.413 6.066 12.790 1.00 95.56 118 MET A C 1
ATOM 916 O O . MET A 1 118 ? -6.660 5.866 13.980 1.00 95.56 118 MET A O 1
ATOM 920 N N . ARG A 1 119 ? -6.315 7.313 12.307 1.00 95.62 119 ARG A N 1
ATOM 921 C CA . ARG A 1 119 ? -6.537 8.505 13.144 1.00 95.62 119 ARG A CA 1
ATOM 922 C C . ARG A 1 119 ? -7.985 8.627 13.609 1.00 95.62 119 ARG A C 1
ATOM 924 O O . ARG A 1 119 ? -8.209 8.972 14.767 1.00 95.62 119 ARG A O 1
ATOM 931 N N . VAL A 1 120 ? -8.940 8.353 12.724 1.00 94.44 120 VAL A N 1
ATOM 932 C CA . VAL A 1 120 ? -10.377 8.407 13.024 1.00 94.44 120 VAL A CA 1
ATOM 933 C C . VAL A 1 120 ? -10.764 7.340 14.050 1.00 94.44 120 VAL A C 1
ATOM 935 O O . VAL A 1 120 ? -11.421 7.663 15.039 1.00 94.44 120 VAL A O 1
ATOM 938 N N . LEU A 1 121 ? -10.302 6.100 13.867 1.00 92.94 121 LEU A N 1
ATOM 939 C CA . LEU A 1 121 ? -10.545 4.993 14.796 1.00 92.94 121 LEU A CA 1
ATOM 940 C C . LEU A 1 121 ? -9.937 5.271 16.172 1.00 92.94 121 LEU A C 1
ATOM 942 O O . LEU A 1 121 ? -10.618 5.131 17.184 1.00 92.94 121 LEU A O 1
ATOM 946 N N . ARG A 1 122 ? -8.704 5.791 16.221 1.00 92.81 122 ARG A N 1
ATOM 947 C CA . ARG A 1 122 ? -8.071 6.222 17.476 1.00 92.81 122 ARG A CA 1
ATOM 948 C C . ARG A 1 122 ? -8.871 7.300 18.217 1.00 92.81 122 ARG A C 1
ATOM 950 O O . ARG A 1 122 ? -8.821 7.344 19.443 1.00 92.81 122 ARG A O 1
ATOM 957 N N . ALA A 1 123 ? -9.566 8.178 17.497 1.00 92.94 123 ALA A N 1
ATOM 958 C CA . ALA A 1 123 ? -10.419 9.209 18.085 1.00 92.94 123 ALA A CA 1
ATOM 959 C C . ALA A 1 123 ? -11.819 8.693 18.479 1.00 92.94 123 ALA A C 1
ATOM 961 O O . ALA A 1 123 ? -12.647 9.484 18.922 1.00 92.94 123 ALA A O 1
ATOM 962 N N . GLY A 1 124 ? -12.110 7.399 18.295 1.00 87.94 124 GLY A N 1
ATOM 963 C CA . GLY A 1 124 ? -13.432 6.813 18.539 1.00 87.94 124 GLY A CA 1
ATOM 964 C C . GLY A 1 124 ? -14.486 7.191 17.492 1.00 87.94 124 GLY A C 1
ATOM 965 O O . GLY A 1 124 ? -15.662 6.888 17.660 1.00 87.94 124 GLY A O 1
ATOM 966 N N . GLY A 1 125 ? -14.092 7.846 16.397 1.00 86.12 125 GLY A N 1
ATOM 967 C CA . GLY A 1 125 ? -15.003 8.408 15.401 1.00 86.12 125 GLY A CA 1
ATOM 968 C C . GLY A 1 125 ? -15.400 7.435 14.296 1.00 86.12 125 GLY A C 1
ATOM 969 O O . GLY A 1 125 ? -15.439 7.851 13.140 1.00 86.12 125 GLY A O 1
ATOM 970 N N . ASN A 1 126 ? -15.631 6.152 14.593 1.00 85.12 126 ASN A N 1
ATOM 971 C CA . ASN A 1 126 ? -15.936 5.177 13.545 1.00 85.12 126 ASN A CA 1
ATOM 972 C C . ASN A 1 126 ? -17.221 5.553 12.779 1.00 85.12 126 ASN A C 1
ATOM 974 O O . ASN A 1 126 ? -18.293 5.674 13.366 1.00 85.12 126 ASN A O 1
ATOM 978 N N . ARG A 1 127 ? -17.110 5.695 11.453 1.00 83.75 127 ARG A N 1
ATOM 979 C CA . ARG A 1 127 ? -18.233 5.993 10.545 1.00 83.75 127 ARG A CA 1
ATOM 980 C C . ARG A 1 127 ? -18.575 4.839 9.606 1.00 83.75 127 ARG A C 1
ATOM 982 O O . ARG A 1 127 ? -19.551 4.927 8.867 1.00 83.75 127 ARG A O 1
ATOM 989 N N . HIS A 1 128 ? -17.774 3.775 9.603 1.00 90.31 128 HIS A N 1
ATOM 990 C CA . HIS A 1 128 ? -17.895 2.685 8.644 1.00 90.31 128 HIS A CA 1
ATOM 991 C C . HIS A 1 128 ? -18.269 1.370 9.330 1.00 90.31 128 HIS A C 1
ATOM 993 O O . HIS A 1 128 ? -17.885 1.078 10.463 1.00 90.31 128 HIS A O 1
ATOM 999 N N . SER A 1 129 ? -19.042 0.549 8.621 1.00 90.31 129 SER A N 1
ATOM 1000 C CA . SER A 1 129 ? -19.425 -0.772 9.111 1.00 90.31 129 SER A CA 1
ATOM 1001 C C . SER A 1 129 ? -18.263 -1.760 8.996 1.00 90.31 129 SER A C 1
ATOM 1003 O O . SER A 1 129 ? -17.387 -1.633 8.140 1.00 90.31 129 SER A O 1
ATOM 1005 N N . GLN A 1 130 ? -18.298 -2.825 9.797 1.00 90.81 130 GLN A N 1
ATOM 1006 C CA . GLN A 1 130 ? -17.328 -3.919 9.702 1.00 90.81 130 GLN A CA 1
ATOM 1007 C C . GLN A 1 130 ? -17.259 -4.519 8.279 1.00 90.81 130 GLN A C 1
ATOM 1009 O O . GLN A 1 130 ? -16.186 -4.902 7.816 1.00 90.81 130 GLN A O 1
ATOM 1014 N N . ARG A 1 131 ? -18.393 -4.580 7.557 1.00 91.94 131 ARG A N 1
ATOM 1015 C CA . ARG A 1 131 ? -18.443 -5.065 6.163 1.00 91.94 131 ARG A CA 1
ATOM 1016 C C . ARG A 1 131 ? -17.631 -4.175 5.224 1.00 91.94 131 ARG A C 1
ATOM 1018 O O . ARG A 1 131 ? -16.926 -4.693 4.364 1.00 91.94 131 ARG A O 1
ATOM 1025 N N . TRP A 1 132 ? -17.710 -2.860 5.420 1.00 94.94 132 TRP A N 1
ATOM 1026 C CA . TRP A 1 132 ? -16.962 -1.887 4.632 1.00 94.94 132 TRP A CA 1
ATOM 1027 C C . TRP A 1 132 ? -15.450 -2.073 4.809 1.00 94.94 132 TRP A C 1
ATOM 1029 O O . TRP A 1 132 ? -14.732 -2.148 3.817 1.00 94.94 132 TRP A O 1
ATOM 1039 N N . TYR A 1 133 ? -14.974 -2.267 6.045 1.00 93.50 133 TYR A N 1
ATOM 1040 C CA . TYR A 1 133 ? -13.549 -2.515 6.306 1.00 93.50 133 TYR A CA 1
ATOM 1041 C C . TYR A 1 133 ? -13.039 -3.826 5.694 1.00 93.50 133 TYR A C 1
ATOM 1043 O O . TYR A 1 133 ? -11.891 -3.889 5.261 1.00 93.50 133 TYR A O 1
ATOM 1051 N N . ARG A 1 134 ? -13.886 -4.862 5.600 1.00 93.62 134 ARG A N 1
ATOM 1052 C CA . ARG A 1 134 ? -13.526 -6.101 4.891 1.00 93.62 134 ARG A CA 1
ATOM 1053 C C . ARG A 1 134 ? -13.362 -5.875 3.395 1.00 93.62 134 ARG A C 1
ATOM 1055 O O . ARG A 1 134 ? -12.386 -6.340 2.832 1.00 93.62 134 ARG A O 1
ATOM 1062 N N . LEU A 1 135 ? -14.265 -5.125 2.764 1.00 93.50 135 LEU A N 1
ATOM 1063 C CA . LEU A 1 135 ? -14.108 -4.772 1.351 1.00 93.50 135 LEU A CA 1
ATOM 1064 C C . LEU A 1 135 ? -12.861 -3.905 1.128 1.00 93.50 135 LEU A C 1
ATOM 1066 O O . LEU A 1 135 ? -12.100 -4.128 0.191 1.00 93.50 135 LEU A O 1
ATOM 1070 N N . PHE A 1 136 ? -12.617 -2.947 2.024 1.00 94.81 136 PHE A N 1
ATOM 1071 C CA . PHE A 1 136 ? -11.432 -2.095 1.987 1.00 94.81 136 PHE A CA 1
ATOM 1072 C C . PHE A 1 136 ? -10.121 -2.898 2.094 1.00 94.81 136 PHE A C 1
ATOM 1074 O O . PHE A 1 136 ? -9.118 -2.496 1.506 1.00 94.81 136 PHE A O 1
ATOM 1081 N N . ASN A 1 137 ? -10.130 -4.044 2.785 1.00 94.56 137 ASN A N 1
ATOM 1082 C CA . ASN A 1 137 ? -8.993 -4.962 2.896 1.00 94.56 137 ASN A CA 1
ATOM 1083 C C . ASN A 1 137 ? -8.649 -5.700 1.587 1.00 94.56 137 ASN A C 1
ATOM 1085 O O . ASN A 1 137 ? -7.516 -6.144 1.432 1.00 94.56 137 ASN A O 1
ATOM 1089 N N . GLU A 1 138 ? -9.580 -5.815 0.637 1.00 94.69 138 GLU A N 1
ATOM 1090 C CA . GLU A 1 138 ? -9.332 -6.508 -0.639 1.00 94.69 138 GLU A CA 1
ATOM 1091 C C . GLU A 1 138 ? -8.645 -5.606 -1.681 1.00 94.69 138 GLU A C 1
ATOM 1093 O O . GLU A 1 138 ? -7.967 -6.087 -2.589 1.00 94.69 138 GLU A O 1
ATOM 1098 N N . LEU A 1 139 ? -8.764 -4.279 -1.542 1.00 95.06 139 LEU A N 1
ATOM 1099 C CA . LEU A 1 139 ? -8.195 -3.311 -2.490 1.00 95.06 139 LEU A CA 1
ATOM 1100 C C . LEU A 1 139 ? -6.671 -3.458 -2.695 1.00 95.06 139 LEU A C 1
ATOM 1102 O O . LEU A 1 139 ? -6.237 -3.456 -3.852 1.00 95.06 139 LEU A O 1
ATOM 1106 N N . PRO A 1 140 ? -5.838 -3.638 -1.646 1.00 95.38 140 PRO A N 1
ATOM 1107 C CA . PRO A 1 140 ? -4.405 -3.868 -1.816 1.00 95.38 140 PRO A CA 1
ATOM 1108 C C . PRO A 1 140 ? -4.088 -5.118 -2.636 1.00 95.38 140 PRO A C 1
ATOM 1110 O O . PRO A 1 140 ? -3.100 -5.121 -3.363 1.00 95.38 140 PRO A O 1
ATOM 1113 N N . ALA A 1 141 ? -4.910 -6.169 -2.549 1.00 96.56 141 ALA A N 1
ATOM 1114 C CA . ALA A 1 141 ? -4.658 -7.423 -3.256 1.00 96.56 141 ALA A CA 1
ATOM 1115 C C . ALA A 1 141 ? -4.844 -7.237 -4.764 1.00 96.56 141 ALA A C 1
ATOM 1117 O O . ALA A 1 141 ? -3.988 -7.637 -5.554 1.00 96.56 141 ALA A O 1
ATOM 1118 N N . VAL A 1 142 ? -5.913 -6.542 -5.157 1.00 97.06 142 VAL A N 1
ATOM 1119 C CA . VAL A 1 142 ? -6.177 -6.201 -6.561 1.00 97.06 142 VAL A CA 1
ATOM 1120 C C . VAL A 1 142 ? -5.056 -5.324 -7.128 1.00 97.06 142 VAL A C 1
ATOM 1122 O O . VAL A 1 142 ? -4.539 -5.603 -8.212 1.00 97.06 142 VAL A O 1
ATOM 1125 N N . LEU A 1 143 ? -4.629 -4.300 -6.377 1.00 96.94 143 LEU A N 1
ATOM 1126 C CA . LEU A 1 143 ? -3.518 -3.433 -6.781 1.00 96.94 143 LEU A CA 1
ATOM 1127 C C . LEU A 1 143 ? -2.203 -4.212 -6.909 1.00 96.94 143 LEU A C 1
ATOM 1129 O O . LEU A 1 143 ? -1.477 -4.005 -7.882 1.00 96.94 143 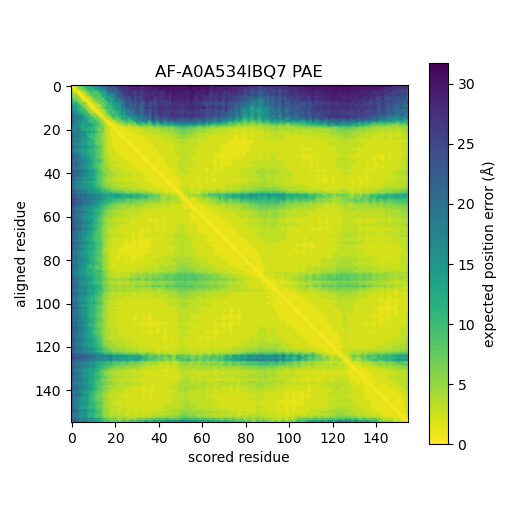LEU A O 1
ATOM 1133 N N . LEU A 1 144 ? -1.907 -5.125 -5.976 1.00 97.06 144 LEU A N 1
ATOM 1134 C CA . LEU A 1 144 ? -0.712 -5.969 -6.031 1.00 97.06 144 LEU A CA 1
ATOM 1135 C C . LEU A 1 144 ? -0.671 -6.776 -7.329 1.00 97.06 144 LEU A C 1
ATOM 1137 O O . LEU A 1 144 ? 0.329 -6.725 -8.044 1.00 97.06 144 LEU A O 1
ATOM 1141 N N . VAL A 1 145 ? -1.755 -7.492 -7.644 1.00 97.38 145 VAL A N 1
ATOM 1142 C CA . VAL A 1 145 ? -1.833 -8.337 -8.844 1.00 97.38 145 VAL A CA 1
ATOM 1143 C C . VAL A 1 145 ? -1.605 -7.500 -10.099 1.00 97.38 145 VAL A C 1
ATOM 1145 O O . VAL A 1 145 ? -0.736 -7.831 -10.904 1.00 97.38 145 VAL A O 1
ATOM 1148 N N . ALA A 1 146 ? -2.311 -6.377 -10.242 1.00 96.94 146 ALA A N 1
ATOM 1149 C CA . ALA A 1 146 ? -2.179 -5.514 -11.412 1.00 96.94 146 ALA A CA 1
ATOM 1150 C C . ALA A 1 146 ? -0.758 -4.930 -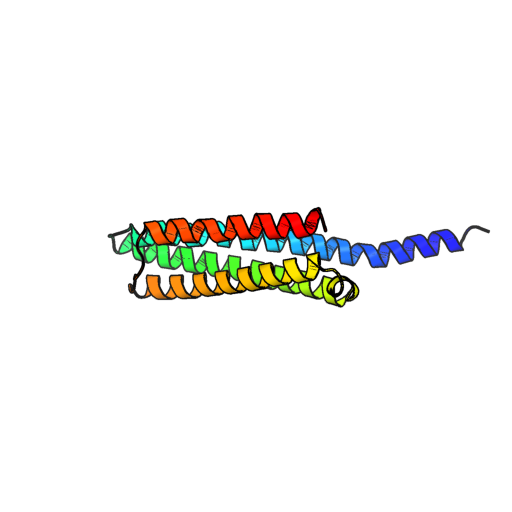11.560 1.00 96.94 146 ALA A C 1
ATOM 1152 O O . ALA A 1 146 ? -0.185 -4.951 -12.653 1.00 96.94 146 ALA A O 1
ATOM 1153 N N . ILE A 1 147 ? -0.148 -4.466 -10.462 1.00 96.62 147 ILE A N 1
ATOM 1154 C CA . ILE A 1 147 ? 1.220 -3.921 -10.462 1.00 96.62 147 ILE A CA 1
ATOM 1155 C C . ILE A 1 147 ? 2.249 -5.001 -10.823 1.00 96.62 147 ILE A C 1
ATOM 1157 O O . ILE A 1 147 ? 3.173 -4.726 -11.596 1.00 96.62 147 ILE A O 1
ATOM 1161 N N . VAL A 1 148 ? 2.113 -6.215 -10.279 1.00 95.62 148 VAL A N 1
ATOM 1162 C CA . VAL A 1 148 ? 3.034 -7.332 -10.545 1.00 95.62 148 VAL A CA 1
ATOM 1163 C C . VAL A 1 148 ? 2.910 -7.809 -11.989 1.00 95.62 148 VAL A C 1
ATOM 1165 O O . VAL A 1 148 ? 3.935 -7.970 -12.650 1.00 95.62 148 VAL A O 1
ATOM 1168 N N . VAL A 1 149 ? 1.689 -7.960 -12.512 1.00 96.50 149 VAL A N 1
ATOM 1169 C CA . VAL A 1 149 ? 1.460 -8.340 -13.917 1.00 96.50 149 VAL A CA 1
ATOM 1170 C C . VAL A 1 149 ? 2.124 -7.335 -14.858 1.00 96.50 149 VAL A C 1
ATOM 1172 O O . VAL A 1 149 ? 2.905 -7.741 -15.716 1.00 96.50 149 VAL A O 1
ATOM 1175 N N . LEU A 1 150 ? 1.921 -6.029 -14.652 1.00 94.06 150 LEU A N 1
ATOM 1176 C CA . LEU A 1 150 ? 2.589 -5.000 -15.460 1.00 94.06 150 LEU A CA 1
ATOM 1177 C C . LEU A 1 150 ? 4.117 -5.044 -15.322 1.00 94.06 150 LEU A C 1
ATOM 1179 O O . LEU A 1 150 ? 4.831 -4.837 -16.299 1.00 94.06 150 LEU A O 1
ATOM 1183 N N . ALA A 1 151 ? 4.635 -5.321 -14.124 1.00 91.31 151 ALA A N 1
ATOM 1184 C CA . ALA A 1 151 ? 6.074 -5.372 -13.883 1.00 91.31 151 ALA A CA 1
ATOM 1185 C C . ALA A 1 151 ? 6.765 -6.593 -14.521 1.00 91.31 151 ALA A C 1
ATOM 1187 O O . ALA A 1 151 ? 7.940 -6.492 -14.890 1.00 91.31 151 ALA A O 1
ATOM 1188 N N . VAL A 1 152 ? 6.067 -7.729 -14.609 1.00 92.81 152 VAL A N 1
ATOM 1189 C CA . VAL A 1 152 ? 6.616 -9.008 -15.086 1.00 92.81 152 VAL A CA 1
ATOM 1190 C C . VAL A 1 152 ? 6.327 -9.222 -16.567 1.00 92.81 152 VAL A C 1
ATOM 1192 O O . VAL A 1 152 ? 7.263 -9.463 -17.325 1.00 92.81 152 VAL A O 1
ATOM 1195 N N . VAL A 1 153 ? 5.060 -9.112 -16.973 1.00 94.50 153 VAL A N 1
ATOM 1196 C CA . VAL A 1 153 ? 4.614 -9.403 -18.344 1.00 94.50 153 VAL A CA 1
ATOM 1197 C C . VAL A 1 153 ? 5.022 -8.289 -19.302 1.00 94.50 153 VAL A C 1
ATOM 1199 O O . VAL A 1 153 ? 5.382 -8.584 -20.434 1.00 94.50 153 VAL A O 1
ATOM 1202 N N . LYS A 1 154 ? 5.029 -7.032 -18.830 1.00 90.69 154 LYS A N 1
ATOM 1203 C CA . LYS A 1 154 ? 5.399 -5.839 -19.616 1.00 90.69 154 LYS A CA 1
ATOM 1204 C C . LYS A 1 154 ? 4.722 -5.815 -21.003 1.00 90.69 154 LYS A C 1
ATOM 1206 O O . LYS A 1 154 ? 5.436 -5.795 -22.007 1.00 90.69 154 LYS A O 1
ATOM 1211 N N . PRO A 1 155 ? 3.379 -5.883 -21.046 1.00 76.38 155 PRO A N 1
ATOM 1212 C CA . PRO A 1 155 ? 2.632 -5.886 -22.300 1.00 76.38 155 PRO A CA 1
ATOM 1213 C C . PRO A 1 155 ? 2.819 -4.593 -23.106 1.00 76.38 155 PRO A C 1
ATOM 1215 O O . PRO A 1 155 ? 3.224 -3.557 -22.519 1.00 76.38 155 PRO A O 1
#

Secondary structure (DSSP, 8-state):
--SHHHHHHHHHHHHHHHHHHHHHHHHHHHHHHHHHHHHHHHHHHHHHH--SHHHHHHHHHHHHHHHHHHHHHHHHHHHHHHHHHHT-GGGGGSHHHHHHHHHHHHHHHHHHHHHHHHHHHHTT---S-HHHHHHHHHHHHHHHHHHHHHHHH--